Protein AF-A0A5B6VVC6-F1 (afdb_monomer)

Sequence (82 aa):
MQEGKVIAYDFRQLKSHEKKYPIHDLELAAIVFALKIRRHHLFSEKCHISTDHKSLKNLMSQKDLNLSQHRWLELLKDYDLA

Foldseek 3Di:
DPPPDDPDDDDDDDDPVSVPDDPVVVVLVVVLVVCVVCVVPFQPDEDEDDDPDPVVVCLVVDPDDDPVSVVSVVVVVSGNYD

Organism: NCBI:txid47621

Mean predicted aligned error: 6.04 Å

Nearest PDB structures (foldseek):
  8r0s-assembly1_A  TM=8.857E-01  e=2.203E-01  Cauliflower mosaic virus
  6yj4-assembly1_B  TM=2.191E-01  e=8.165E+00  Yarrowia lipolytica

Solvent-accessible surface area (backbone atoms only — not comparable to full-atom values): 5434 Å² total; per-residue (Å²): 105,64,96,87,36,82,84,80,86,86,86,78,85,79,50,85,73,56,72,75,50,56,70,74,56,49,53,50,51,50,52,56,47,52,49,64,74,39,37,91,74,44,67,88,42,80,41,72,82,87,73,94,53,72,68,66,78,43,54,92,74,54,86,87,66,55,76,69,52,50,59,49,48,58,59,51,67,73,39,58,71,99

Structure (mmCIF, N/CA/C/O backbone):
data_AF-A0A5B6VVC6-F1
#
_entry.id   AF-A0A5B6VVC6-F1
#
loop_
_atom_site.group_PDB
_atom_site.id
_atom_site.type_symbol
_atom_site.label_atom_id
_atom_site.label_alt_id
_atom_site.label_comp_id
_atom_site.label_asym_id
_atom_site.label_entity_id
_atom_site.label_seq_id
_atom_site.pdbx_PDB_ins_code
_atom_site.Cartn_x
_atom_site.Cartn_y
_atom_site.Cartn_z
_atom_site.occupancy
_atom_site.B_iso_or_equiv
_atom_site.auth_seq_id
_atom_site.auth_comp_id
_atom_site.auth_asym_id
_atom_site.auth_atom_id
_atom_site.pdbx_PDB_model_num
ATOM 1 N N . MET A 1 1 ? -9.725 -1.680 8.691 1.00 68.12 1 MET A N 1
ATOM 2 C CA . MET A 1 1 ? -10.632 -2.411 9.600 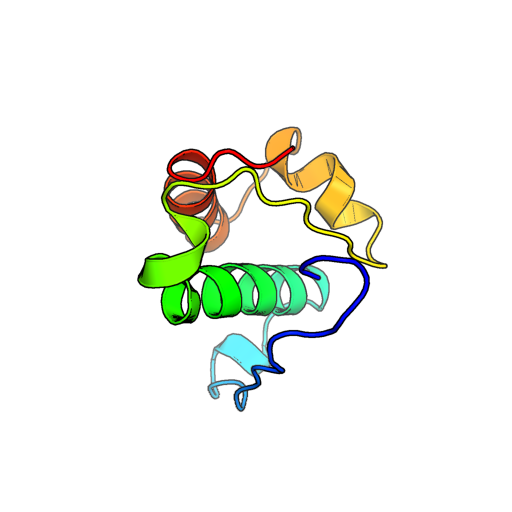1.00 68.12 1 MET A CA 1
ATOM 3 C C . MET A 1 1 ? -11.415 -1.368 10.358 1.00 68.12 1 MET A C 1
ATOM 5 O O . MET A 1 1 ? -10.786 -0.488 10.927 1.00 68.12 1 MET A O 1
ATOM 9 N N . GLN A 1 2 ? -12.738 -1.422 10.328 1.00 69.94 2 GLN A N 1
ATOM 10 C CA . GLN A 1 2 ? -13.573 -0.524 11.123 1.00 69.94 2 GLN A CA 1
ATOM 11 C C . GLN A 1 2 ? -14.041 -1.332 12.327 1.00 69.94 2 GLN A C 1
ATOM 13 O O . GLN A 1 2 ? -14.545 -2.440 12.154 1.00 69.94 2 GLN A O 1
ATOM 18 N N . GLU A 1 3 ? -13.749 -0.850 13.536 1.00 80.81 3 GLU A N 1
ATOM 19 C CA . GLU A 1 3 ? -14.102 -1.545 14.788 1.00 80.81 3 GLU A CA 1
ATOM 20 C C . GLU A 1 3 ? -13.559 -2.990 14.871 1.00 80.81 3 GLU A C 1
ATOM 22 O O . GLU A 1 3 ? -14.217 -3.907 15.357 1.00 80.81 3 GLU A O 1
ATOM 27 N N . GLY A 1 4 ? -12.353 -3.222 14.337 1.00 80.38 4 GLY A N 1
ATOM 28 C CA . GLY A 1 4 ? -11.718 -4.548 14.325 1.00 80.38 4 GLY A CA 1
ATOM 29 C C . GLY A 1 4 ? -12.293 -5.533 13.299 1.00 80.38 4 GLY A C 1
ATOM 30 O O . GLY A 1 4 ? -11.839 -6.674 13.235 1.00 80.38 4 GLY A O 1
ATOM 31 N N . LYS A 1 5 ? -13.248 -5.113 12.459 1.00 84.31 5 LYS A N 1
ATOM 32 C CA . LYS A 1 5 ? -13.830 -5.944 11.397 1.00 84.31 5 LYS A CA 1
ATOM 33 C C . LYS A 1 5 ? -13.272 -5.576 10.027 1.00 84.31 5 LYS A C 1
ATOM 35 O O . LYS A 1 5 ? -12.987 -4.410 9.723 1.00 84.31 5 LYS A O 1
ATOM 40 N N . VAL A 1 6 ? -13.099 -6.591 9.182 1.00 84.00 6 VAL A N 1
ATOM 41 C CA . VAL A 1 6 ? -12.741 -6.389 7.776 1.00 84.00 6 VAL A CA 1
ATOM 42 C C . VAL A 1 6 ? -13.966 -5.859 7.038 1.00 84.00 6 VAL A C 1
ATOM 44 O O . VAL A 1 6 ? -15.032 -6.461 7.098 1.00 84.00 6 VAL A O 1
ATOM 47 N N . ILE A 1 7 ? -13.806 -4.720 6.363 1.00 85.00 7 ILE A N 1
ATOM 48 C CA . ILE A 1 7 ? -14.887 -4.064 5.612 1.00 85.00 7 ILE A CA 1
ATOM 49 C C . ILE A 1 7 ? -15.028 -4.722 4.238 1.00 85.00 7 ILE A C 1
ATOM 51 O O . ILE A 1 7 ? -16.133 -4.996 3.785 1.00 85.00 7 ILE A O 1
ATOM 55 N N . ALA A 1 8 ? -13.897 -4.977 3.576 1.00 85.94 8 ALA A N 1
ATOM 56 C CA . ALA A 1 8 ? -13.858 -5.604 2.268 1.00 85.94 8 ALA A CA 1
ATOM 57 C C . ALA A 1 8 ? -12.457 -6.109 1.907 1.00 85.94 8 ALA A C 1
ATOM 59 O O . ALA A 1 8 ? -11.459 -5.692 2.499 1.00 85.94 8 ALA A O 1
ATOM 60 N N . TYR A 1 9 ? -12.419 -6.961 0.885 1.00 87.62 9 TYR A N 1
ATOM 61 C CA . TYR A 1 9 ? -11.211 -7.425 0.216 1.00 87.62 9 TYR A CA 1
ATOM 62 C C . TYR A 1 9 ? -11.252 -6.977 -1.243 1.00 87.62 9 TYR A C 1
ATOM 64 O O . TYR A 1 9 ? -12.264 -7.178 -1.912 1.00 87.62 9 TYR A O 1
ATOM 72 N N . ASP A 1 10 ? -10.148 -6.422 -1.737 1.00 86.88 10 ASP A N 1
ATOM 73 C CA . ASP A 1 10 ? -10.013 -5.999 -3.129 1.00 86.88 10 ASP A CA 1
ATOM 74 C C . ASP A 1 10 ? -8.797 -6.698 -3.755 1.00 86.88 10 ASP A C 1
ATOM 76 O O . ASP A 1 10 ? -7.731 -6.789 -3.146 1.00 86.88 10 ASP A O 1
ATOM 80 N N . PHE A 1 11 ? -8.946 -7.202 -4.981 1.00 87.31 11 PHE A N 1
ATOM 81 C CA . PHE A 1 11 ? -7.865 -7.850 -5.724 1.00 87.31 11 PHE A CA 1
ATOM 82 C C . PHE A 1 11 ? -7.989 -7.576 -7.224 1.00 87.31 11 PHE A C 1
ATOM 84 O O . PHE A 1 11 ? -9.069 -7.276 -7.734 1.00 87.31 11 PHE A O 1
ATOM 91 N N . ARG A 1 12 ? -6.876 -7.698 -7.956 1.00 89.69 12 ARG A N 1
ATOM 92 C CA . ARG A 1 12 ? -6.870 -7.653 -9.424 1.00 89.69 12 ARG A CA 1
ATOM 93 C C . ARG A 1 12 ? -5.801 -8.551 -10.020 1.00 89.69 12 ARG A C 1
ATOM 95 O O . ARG A 1 12 ? -4.776 -8.808 -9.397 1.00 89.69 12 ARG A O 1
ATOM 102 N N . GLN A 1 13 ? -6.010 -8.955 -11.269 1.00 90.25 13 GLN A N 1
ATOM 103 C CA . GLN A 1 13 ? -4.956 -9.583 -12.060 1.00 90.25 13 GLN A CA 1
ATOM 104 C C . GLN A 1 13 ? -3.911 -8.550 -12.504 1.00 90.25 13 GLN A C 1
ATOM 106 O O . GLN A 1 13 ? -4.239 -7.409 -12.849 1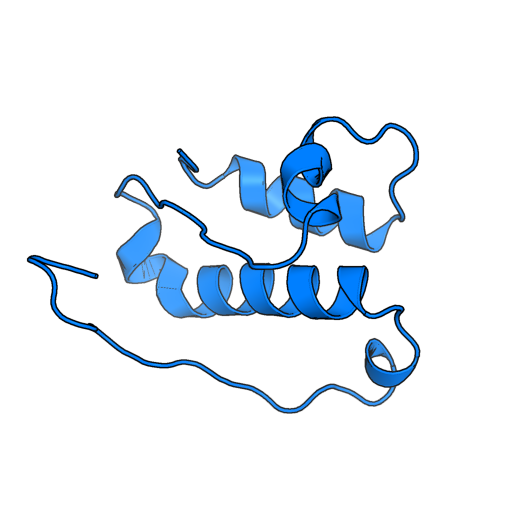.00 90.25 13 GLN A O 1
ATOM 111 N N . LEU A 1 14 ? -2.648 -8.978 -12.521 1.00 90.06 14 LEU A N 1
ATOM 112 C CA . LEU A 1 14 ? -1.533 -8.184 -13.031 1.00 90.06 14 LEU A CA 1
ATOM 113 C C . LEU A 1 14 ? -1.623 -8.046 -14.550 1.00 90.06 14 LEU A C 1
ATOM 115 O O . LEU A 1 14 ? -1.812 -9.032 -15.272 1.00 90.06 14 LEU A O 1
ATOM 119 N N . LYS A 1 15 ? -1.412 -6.829 -15.049 1.00 89.38 15 LYS A N 1
ATOM 120 C CA . LYS A 1 15 ? -1.302 -6.583 -16.489 1.00 89.38 15 LYS A CA 1
ATOM 121 C C . LYS A 1 15 ? 0.014 -7.147 -17.022 1.00 89.38 15 LYS A C 1
ATOM 123 O O . LYS A 1 15 ? 1.005 -7.244 -16.303 1.00 89.38 15 LYS A O 1
ATOM 128 N N . SER A 1 16 ? 0.064 -7.456 -18.317 1.00 90.62 16 SER A N 1
ATOM 129 C CA . SER A 1 16 ? 1.244 -8.066 -18.953 1.00 90.62 16 SER A CA 1
ATOM 130 C C . SER A 1 16 ? 2.543 -7.265 -18.779 1.00 90.62 16 SER A C 1
ATOM 132 O O . SER A 1 16 ? 3.613 -7.862 -18.731 1.00 90.62 16 SER A O 1
ATOM 134 N N . HIS A 1 17 ? 2.466 -5.934 -18.664 1.00 86.31 17 HIS A N 1
ATOM 135 C CA . HIS A 1 17 ? 3.636 -5.088 -18.396 1.00 86.31 17 HIS A CA 1
ATOM 136 C C . HIS A 1 17 ? 4.033 -5.067 -16.914 1.00 86.31 17 HIS A C 1
ATOM 138 O O . HIS A 1 17 ? 5.220 -5.011 -16.617 1.00 86.31 17 HIS A O 1
ATOM 144 N N . GLU A 1 18 ? 3.064 -5.164 -15.998 1.00 85.62 18 GLU A N 1
ATOM 145 C CA . GLU A 1 18 ? 3.314 -5.195 -14.551 1.00 85.62 18 GLU A CA 1
ATOM 146 C C . GLU A 1 18 ? 4.017 -6.491 -14.148 1.00 85.62 18 GLU A C 1
ATOM 148 O O . GLU A 1 18 ? 4.852 -6.477 -13.260 1.00 85.62 18 GLU A O 1
ATOM 153 N N . LYS A 1 19 ? 3.782 -7.599 -14.865 1.00 88.19 19 LYS A N 1
ATOM 154 C CA . LYS A 1 19 ? 4.471 -8.884 -14.630 1.00 88.19 19 LYS A CA 1
ATOM 155 C C . LYS A 1 19 ? 6.002 -8.811 -14.710 1.00 88.19 19 LYS A C 1
ATOM 157 O O . LYS A 1 19 ? 6.665 -9.726 -14.239 1.00 88.19 19 LYS A O 1
ATOM 162 N N . LYS A 1 20 ? 6.561 -7.773 -15.341 1.00 89.06 20 LYS A N 1
ATOM 163 C CA . LYS A 1 20 ? 8.013 -7.559 -15.443 1.00 89.06 20 LYS A CA 1
ATOM 164 C C . LYS A 1 20 ? 8.578 -6.743 -14.280 1.00 89.06 20 LYS A C 1
ATOM 166 O O . LYS A 1 20 ? 9.791 -6.572 -14.206 1.00 89.06 20 LYS A O 1
ATOM 171 N N . TYR A 1 21 ? 7.720 -6.189 -13.429 1.00 85.81 21 TYR A N 1
ATOM 172 C CA . TYR A 1 21 ? 8.150 -5.370 -12.310 1.00 85.81 21 TYR A CA 1
ATOM 173 C C . TYR A 1 21 ? 8.750 -6.226 -11.195 1.00 85.81 21 TYR A C 1
ATOM 175 O O . TYR A 1 21 ? 8.335 -7.371 -10.998 1.00 85.81 21 TYR A O 1
ATOM 183 N N . PRO A 1 22 ? 9.728 -5.680 -10.458 1.00 86.31 22 PRO A N 1
ATOM 184 C CA . PRO A 1 22 ? 10.209 -6.320 -9.249 1.00 86.31 22 PRO A CA 1
ATOM 185 C C . PRO A 1 22 ? 9.095 -6.379 -8.190 1.00 86.31 22 PRO A C 1
ATOM 187 O O . PRO A 1 22 ? 8.134 -5.612 -8.223 1.00 86.31 22 PRO A O 1
ATOM 190 N N . ILE A 1 23 ? 9.234 -7.288 -7.224 1.00 85.19 23 ILE A N 1
ATOM 191 C CA . ILE A 1 23 ? 8.191 -7.584 -6.224 1.00 85.19 23 ILE A CA 1
ATOM 192 C C . ILE A 1 23 ? 7.763 -6.327 -5.445 1.00 85.19 23 ILE A C 1
ATOM 194 O O . ILE A 1 23 ? 6.571 -6.075 -5.307 1.00 85.19 23 ILE A O 1
ATOM 198 N N . HIS A 1 24 ? 8.712 -5.475 -5.048 1.00 81.44 24 HIS A N 1
ATOM 199 C CA . HIS A 1 24 ? 8.417 -4.227 -4.333 1.00 81.44 24 HIS A CA 1
ATOM 200 C C . HIS A 1 24 ? 7.552 -3.242 -5.144 1.00 81.44 24 HIS A C 1
ATOM 202 O O . HIS A 1 24 ? 6.719 -2.534 -4.581 1.00 81.44 24 HIS A O 1
ATOM 208 N N . ASP A 1 25 ? 7.711 -3.208 -6.471 1.00 84.12 25 ASP A N 1
ATOM 209 C CA . ASP A 1 25 ? 6.885 -2.381 -7.358 1.00 84.12 25 ASP A CA 1
ATOM 210 C C . ASP A 1 25 ? 5.481 -2.962 -7.527 1.00 84.12 25 ASP A C 1
ATOM 212 O O . ASP A 1 25 ? 4.510 -2.213 -7.653 1.00 84.12 25 ASP A O 1
ATOM 216 N N . LEU A 1 26 ? 5.359 -4.292 -7.517 1.00 86.81 26 LEU A N 1
ATOM 217 C CA . LEU A 1 26 ? 4.068 -4.977 -7.565 1.00 86.81 26 LEU A CA 1
ATOM 218 C C . LEU A 1 26 ? 3.251 -4.728 -6.297 1.00 86.81 26 LEU A C 1
ATOM 220 O O . LEU A 1 26 ? 2.054 -4.453 -6.384 1.00 86.81 26 LEU A O 1
ATOM 224 N N . GLU A 1 27 ? 3.890 -4.777 -5.132 1.00 86.56 27 GLU A N 1
ATOM 225 C CA . GLU A 1 27 ? 3.243 -4.468 -3.856 1.00 86.56 27 GLU A CA 1
ATOM 226 C C . GLU A 1 27 ? 2.806 -3.003 -3.789 1.00 86.56 27 GLU A C 1
ATOM 228 O O . GLU A 1 27 ? 1.667 -2.709 -3.418 1.00 86.56 27 GLU A O 1
ATOM 233 N N . LEU A 1 28 ? 3.658 -2.073 -4.236 1.00 85.75 28 LEU A N 1
ATOM 234 C CA . LEU A 1 28 ? 3.279 -0.667 -4.329 1.00 85.75 28 LEU A CA 1
ATOM 235 C C . LEU A 1 28 ? 2.095 -0.463 -5.283 1.00 85.75 28 LEU A C 1
ATOM 237 O O . LEU A 1 28 ? 1.144 0.254 -4.965 1.00 85.75 28 LEU A O 1
ATOM 241 N N . ALA A 1 29 ? 2.107 -1.133 -6.436 1.00 88.12 29 ALA A N 1
ATOM 242 C CA . ALA A 1 29 ? 1.002 -1.094 -7.385 1.00 88.12 29 ALA A CA 1
ATOM 243 C C . ALA A 1 29 ? -0.301 -1.657 -6.790 1.00 88.12 29 ALA A C 1
ATOM 245 O O . ALA A 1 29 ? -1.386 -1.202 -7.168 1.00 88.12 29 ALA A O 1
ATOM 246 N N . ALA A 1 30 ? -0.214 -2.631 -5.879 1.00 88.62 30 ALA A N 1
ATOM 247 C CA . ALA A 1 30 ? -1.359 -3.172 -5.155 1.00 88.62 30 ALA A CA 1
ATOM 248 C C . ALA A 1 30 ? -1.933 -2.147 -4.161 1.00 88.62 30 ALA A C 1
ATOM 250 O O . ALA A 1 30 ? -3.144 -1.925 -4.157 1.00 88.62 30 ALA A O 1
ATOM 251 N N . ILE A 1 31 ? -1.078 -1.450 -3.404 1.00 86.69 31 ILE A N 1
ATOM 252 C CA . ILE A 1 31 ? -1.488 -0.377 -2.480 1.00 86.69 31 ILE A CA 1
ATOM 253 C C . ILE A 1 31 ? -2.178 0.759 -3.242 1.00 86.69 31 ILE A C 1
ATOM 255 O O . ILE A 1 31 ? -3.300 1.145 -2.919 1.00 86.69 31 ILE A O 1
ATOM 259 N N . VAL A 1 32 ? -1.544 1.260 -4.306 1.00 88.81 32 VAL A N 1
ATOM 260 C CA . VAL A 1 32 ? -2.102 2.334 -5.146 1.00 88.81 32 VAL A CA 1
ATOM 261 C C . VAL A 1 32 ? -3.442 1.917 -5.748 1.00 88.81 32 VAL A C 1
ATOM 263 O O . VAL A 1 32 ? -4.359 2.729 -5.865 1.00 88.81 32 VAL A O 1
ATOM 266 N N . PHE A 1 33 ? -3.574 0.651 -6.145 1.00 89.62 33 PHE A N 1
ATOM 267 C CA . PHE A 1 33 ? -4.825 0.117 -6.666 1.00 89.62 33 PHE A CA 1
ATOM 268 C C . PHE A 1 33 ? -5.934 0.096 -5.607 1.00 89.62 33 PHE A C 1
ATOM 270 O O . PHE A 1 33 ? -7.033 0.579 -5.887 1.00 89.62 33 PHE A O 1
ATOM 277 N N . ALA A 1 34 ? -5.641 -0.393 -4.400 1.00 87.94 34 ALA A N 1
ATOM 278 C CA . ALA A 1 34 ? -6.594 -0.408 -3.294 1.00 87.94 34 ALA A CA 1
ATOM 279 C C . ALA A 1 34 ? -7.070 1.013 -2.946 1.00 87.94 34 ALA A C 1
ATOM 281 O O . ALA A 1 34 ? -8.274 1.256 -2.853 1.00 87.94 34 ALA A O 1
ATOM 282 N N . LEU A 1 35 ? -6.146 1.977 -2.869 1.00 85.81 35 LEU A N 1
ATOM 283 C CA . LEU A 1 35 ? -6.471 3.385 -2.619 1.00 85.81 35 LEU A CA 1
ATOM 284 C C . LEU A 1 35 ? -7.353 3.986 -3.717 1.00 85.81 35 LEU A C 1
ATOM 286 O O . LEU A 1 35 ? -8.307 4.700 -3.423 1.00 85.81 35 LEU A O 1
ATOM 290 N N . LYS A 1 36 ? -7.094 3.663 -4.990 1.00 88.12 36 LYS A N 1
ATOM 291 C CA . LYS A 1 36 ? -7.925 4.138 -6.107 1.00 88.12 36 LYS A CA 1
ATOM 292 C C . LYS A 1 36 ? -9.352 3.604 -6.054 1.00 88.12 36 LYS A C 1
ATOM 294 O O . LYS A 1 36 ? -10.280 4.375 -6.284 1.00 88.12 36 LYS A O 1
ATOM 299 N N . ILE A 1 37 ? -9.537 2.316 -5.758 1.00 87.50 37 ILE A N 1
ATOM 300 C CA . ILE A 1 37 ? -10.877 1.718 -5.630 1.00 87.50 37 ILE A CA 1
ATOM 301 C C . ILE A 1 37 ? -11.618 2.326 -4.445 1.00 87.50 37 ILE A C 1
ATOM 303 O O . ILE A 1 37 ? -12.782 2.716 -4.552 1.00 87.50 37 ILE A O 1
ATOM 307 N N . ARG A 1 38 ? -10.927 2.438 -3.312 1.00 82.94 38 ARG A N 1
ATOM 308 C CA . ARG A 1 38 ? -11.512 2.862 -2.042 1.00 82.94 38 ARG A CA 1
ATOM 309 C C . ARG A 1 38 ? -11.427 4.359 -1.804 1.00 82.94 38 ARG A C 1
ATOM 311 O O . ARG A 1 38 ? -11.726 4.795 -0.700 1.00 82.94 38 ARG A O 1
ATOM 318 N N . ARG A 1 39 ? -11.121 5.162 -2.827 1.00 82.44 39 ARG A N 1
ATOM 319 C CA . ARG A 1 39 ? -11.027 6.625 -2.709 1.00 82.44 39 ARG A CA 1
ATOM 320 C C . ARG A 1 39 ? -12.254 7.224 -2.022 1.00 82.44 39 ARG A C 1
ATOM 322 O O . ARG A 1 39 ? -12.113 8.050 -1.138 1.00 82.44 39 ARG A O 1
ATOM 329 N N . HIS A 1 40 ? -13.448 6.756 -2.370 1.00 81.19 40 HIS A N 1
ATOM 330 C CA . HIS A 1 40 ? -14.700 7.228 -1.775 1.00 81.19 40 HIS A CA 1
ATOM 331 C C . HIS A 1 40 ? -14.828 6.960 -0.263 1.00 81.19 40 HIS A C 1
ATOM 333 O O . HIS A 1 40 ? -15.503 7.722 0.416 1.00 81.19 40 HIS A O 1
ATOM 339 N N . HIS A 1 41 ? -14.183 5.915 0.264 1.00 76.50 41 HIS A N 1
ATOM 340 C CA . HIS A 1 41 ? -14.164 5.613 1.698 1.00 76.50 41 HIS A CA 1
ATOM 341 C C . HIS A 1 41 ? -12.943 6.203 2.418 1.00 76.50 41 HIS A C 1
ATOM 343 O O . HIS A 1 41 ? -13.039 6.541 3.587 1.00 76.50 41 HIS A O 1
ATOM 349 N N . LEU A 1 42 ? -11.801 6.317 1.734 1.00 76.56 42 LEU A N 1
ATOM 350 C CA . LEU A 1 42 ? -10.506 6.633 2.352 1.00 76.56 42 LEU A CA 1
ATOM 351 C C . LEU A 1 42 ? -10.094 8.106 2.227 1.00 76.56 42 LEU A C 1
ATOM 353 O O . LEU A 1 42 ? -9.179 8.536 2.915 1.00 76.56 42 LEU A O 1
ATOM 357 N N . PHE A 1 43 ? -10.729 8.899 1.358 1.00 72.75 43 PHE A N 1
ATOM 358 C CA . PHE A 1 43 ? -10.289 10.277 1.087 1.00 72.75 43 PHE A CA 1
ATOM 359 C C . PHE A 1 43 ? -10.485 11.251 2.263 1.00 72.75 43 PHE A C 1
ATOM 361 O O . PHE A 1 43 ? -9.853 12.299 2.288 1.00 72.75 43 PHE A O 1
ATOM 368 N N . SER A 1 44 ? -11.344 10.926 3.234 1.00 69.25 44 SER A N 1
ATOM 369 C CA . SER A 1 44 ? -11.626 11.792 4.391 1.00 69.25 44 SER A CA 1
ATOM 370 C C . SER A 1 44 ? -11.203 11.188 5.734 1.00 69.25 44 SER A C 1
ATOM 372 O O . SER A 1 44 ? -11.458 11.797 6.774 1.00 69.25 44 SER A O 1
ATOM 374 N N . GLU A 1 45 ? -10.581 10.007 5.733 1.00 75.94 45 GLU A N 1
ATOM 375 C CA . GLU A 1 45 ? -10.190 9.287 6.947 1.00 75.94 45 GLU A CA 1
ATOM 376 C C . GLU A 1 45 ? -8.692 8.971 6.952 1.00 75.94 45 GLU A C 1
ATOM 378 O O . GLU A 1 45 ? -8.082 8.720 5.911 1.00 75.94 45 GLU A O 1
ATOM 383 N N . LYS A 1 46 ? -8.100 8.940 8.151 1.00 78.06 46 LYS A N 1
ATOM 384 C CA . LYS A 1 46 ? -6.709 8.520 8.334 1.00 78.06 46 LYS A CA 1
ATOM 385 C C . LYS A 1 46 ? -6.566 7.047 8.003 1.00 78.06 46 LYS A C 1
ATOM 387 O O . LYS A 1 46 ? -7.235 6.198 8.593 1.00 78.06 46 LYS A O 1
ATOM 392 N N . CYS A 1 47 ? -5.658 6.744 7.089 1.00 77.94 47 CYS A N 1
ATOM 393 C CA . CYS A 1 47 ? -5.455 5.391 6.604 1.00 77.94 47 CYS A 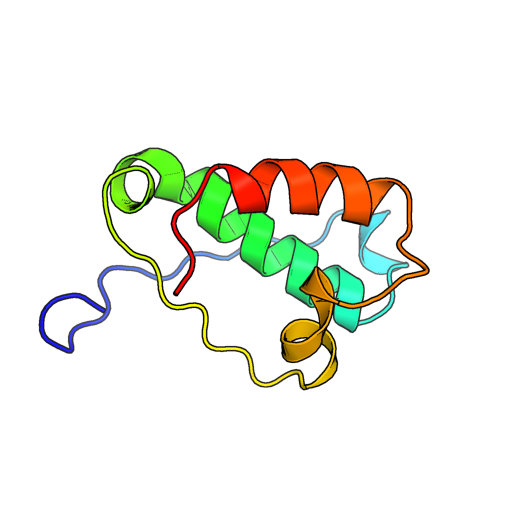CA 1
ATOM 394 C C . CYS A 1 47 ? -4.119 4.856 7.106 1.00 77.94 47 CYS 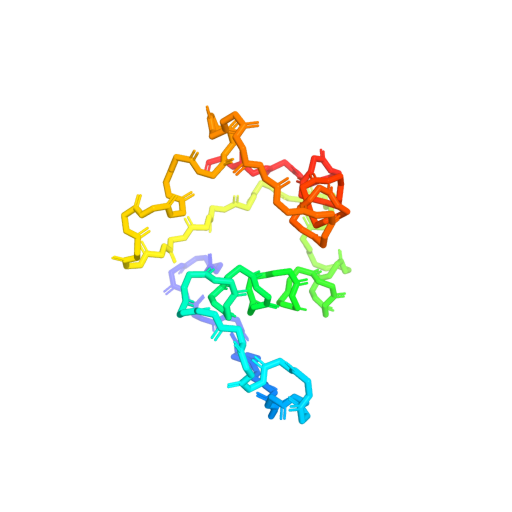A C 1
ATOM 396 O O . CYS A 1 47 ? -3.073 5.437 6.834 1.00 77.94 47 CYS A O 1
ATOM 398 N N . HIS A 1 48 ? -4.148 3.718 7.799 1.00 81.00 48 HIS A N 1
ATOM 399 C CA . HIS A 1 48 ? -2.934 2.995 8.159 1.00 81.00 48 HIS A CA 1
ATOM 400 C C . HIS A 1 48 ? -2.675 1.884 7.142 1.00 81.00 48 HIS A C 1
ATOM 402 O O . HIS A 1 48 ? -3.524 1.013 6.930 1.00 81.00 48 HIS A O 1
ATOM 408 N N . ILE A 1 49 ? -1.501 1.913 6.514 1.00 81.94 49 ILE A N 1
ATOM 409 C CA . ILE A 1 49 ? -1.074 0.887 5.562 1.00 81.94 49 ILE A CA 1
ATOM 410 C C . ILE A 1 49 ? -0.109 -0.052 6.279 1.00 81.94 49 ILE A C 1
ATOM 412 O O . ILE A 1 49 ? 1.017 0.317 6.602 1.00 81.94 49 ILE A O 1
ATOM 416 N N . SER A 1 50 ? -0.540 -1.292 6.488 1.00 81.81 50 SER A N 1
ATOM 417 C CA . SER A 1 50 ? 0.324 -2.362 6.980 1.00 81.81 50 SER A CA 1
ATOM 418 C C . SER A 1 50 ? 0.769 -3.231 5.808 1.00 81.81 50 SER A C 1
ATOM 420 O O . SER A 1 50 ? -0.056 -3.799 5.097 1.00 81.81 50 SER A O 1
ATOM 422 N N . THR A 1 51 ? 2.079 -3.329 5.611 1.00 82.62 51 THR A N 1
ATOM 423 C CA . THR A 1 51 ? 2.714 -4.185 4.605 1.00 82.62 51 THR A CA 1
ATOM 424 C C . THR A 1 51 ? 3.798 -5.017 5.276 1.00 82.62 51 THR A C 1
ATOM 426 O O . THR A 1 51 ? 4.475 -4.557 6.197 1.00 82.62 51 THR A O 1
ATOM 429 N N . ASP A 1 52 ? 3.938 -6.255 4.827 1.00 80.19 52 ASP A N 1
ATOM 430 C CA . ASP A 1 52 ? 4.991 -7.187 5.218 1.00 80.19 52 ASP A CA 1
ATOM 431 C C . ASP A 1 52 ? 6.356 -6.839 4.601 1.00 80.19 52 ASP A C 1
ATOM 433 O O . ASP A 1 52 ? 7.392 -7.328 5.060 1.00 80.19 52 ASP A O 1
ATOM 437 N N . HIS A 1 53 ? 6.392 -5.937 3.617 1.00 76.31 53 HIS A N 1
ATOM 438 C CA . HIS A 1 53 ? 7.612 -5.615 2.900 1.00 76.31 53 HIS A CA 1
ATOM 439 C C . HIS A 1 53 ? 8.348 -4.402 3.474 1.00 76.31 53 HIS A C 1
ATOM 441 O O . HIS A 1 53 ? 7.919 -3.246 3.412 1.00 76.31 53 HIS A O 1
ATOM 447 N N . LYS A 1 54 ? 9.554 -4.659 3.988 1.00 75.19 54 LYS A N 1
ATOM 448 C CA . LYS A 1 54 ? 10.378 -3.658 4.681 1.00 75.19 54 LYS A CA 1
ATOM 449 C C . LYS A 1 54 ? 10.780 -2.472 3.796 1.00 75.19 54 LYS A C 1
ATOM 451 O O . LYS A 1 54 ? 10.918 -1.369 4.317 1.00 75.19 54 LYS A O 1
ATOM 456 N N . SER A 1 55 ? 10.939 -2.660 2.483 1.00 68.88 55 SER A N 1
ATOM 457 C CA . SER A 1 55 ? 11.300 -1.557 1.575 1.00 68.88 55 SER A CA 1
ATOM 458 C C . SER A 1 55 ? 10.180 -0.531 1.421 1.00 68.88 55 SER A C 1
ATOM 460 O O . SER A 1 55 ? 10.466 0.647 1.234 1.00 68.88 55 SER A O 1
ATOM 462 N N . LEU A 1 56 ? 8.915 -0.940 1.575 1.00 73.25 56 LEU A N 1
ATOM 463 C CA . LEU A 1 56 ? 7.782 -0.016 1.504 1.00 73.25 56 LEU A CA 1
ATOM 464 C C . LEU A 1 56 ? 7.709 0.909 2.722 1.00 73.25 56 LEU A C 1
ATOM 466 O O . LEU A 1 56 ? 7.250 2.042 2.604 1.00 73.25 56 LEU A O 1
ATOM 470 N N . LYS A 1 57 ? 8.260 0.484 3.866 1.00 74.69 57 LYS A N 1
ATOM 471 C CA . LYS A 1 57 ? 8.387 1.327 5.064 1.00 74.69 57 LYS A CA 1
ATOM 472 C C . LYS A 1 57 ? 9.238 2.578 4.813 1.00 74.69 57 LYS A C 1
ATOM 474 O O . LYS A 1 57 ? 8.988 3.620 5.407 1.00 74.69 57 LYS A O 1
ATOM 479 N N . ASN A 1 58 ? 10.220 2.471 3.918 1.00 69.50 58 ASN A N 1
ATOM 480 C CA . ASN A 1 58 ? 11.131 3.557 3.558 1.00 69.50 58 ASN A CA 1
ATOM 481 C C . ASN A 1 58 ? 10.814 4.159 2.180 1.00 69.50 58 ASN A C 1
ATOM 483 O O . ASN A 1 58 ? 11.610 4.934 1.657 1.00 69.50 58 ASN A O 1
ATOM 487 N N . LEU A 1 59 ? 9.662 3.835 1.582 1.00 69.69 59 LEU A N 1
ATOM 488 C CA . LEU A 1 59 ? 9.313 4.306 0.240 1.00 69.69 59 LEU A CA 1
ATOM 489 C C . LEU A 1 59 ? 9.315 5.841 0.150 1.00 69.69 59 LEU A C 1
ATOM 491 O O . LEU A 1 59 ? 9.792 6.403 -0.830 1.00 69.69 59 LEU A O 1
ATOM 495 N N . MET A 1 60 ? 8.834 6.516 1.199 1.00 64.94 60 MET A N 1
ATOM 496 C CA . MET A 1 60 ? 8.791 7.982 1.280 1.00 64.94 60 MET A CA 1
ATOM 497 C C . MET A 1 60 ? 10.175 8.625 1.480 1.00 64.94 60 MET A C 1
ATOM 499 O O . MET A 1 60 ? 10.325 9.820 1.241 1.00 64.94 60 MET A O 1
ATOM 503 N N . SER A 1 61 ? 11.181 7.866 1.929 1.00 67.94 61 SER A N 1
ATOM 504 C CA . SER A 1 61 ? 12.541 8.362 2.194 1.00 67.94 61 SER A CA 1
ATOM 505 C C . SER A 1 61 ? 13.570 7.941 1.140 1.00 67.94 61 SER A C 1
ATOM 507 O O . SER A 1 61 ? 14.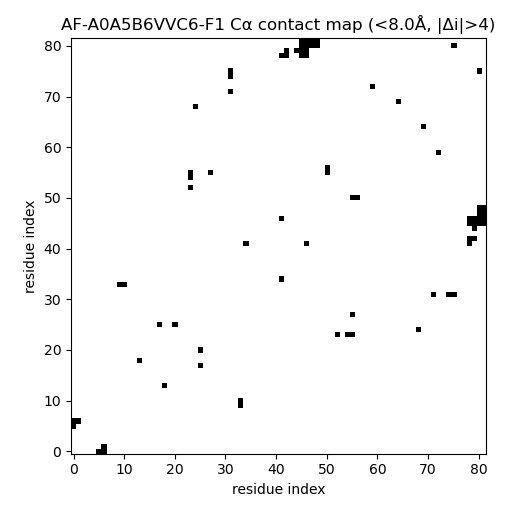714 8.401 1.182 1.00 67.94 61 SER A O 1
ATOM 509 N N . GLN A 1 62 ? 13.189 7.093 0.181 1.00 69.81 62 GLN A N 1
ATOM 510 C CA . GLN A 1 62 ? 14.073 6.616 -0.877 1.00 69.81 62 GLN A CA 1
ATOM 511 C C . GLN A 1 62 ? 14.348 7.723 -1.913 1.00 69.81 62 GLN A C 1
ATOM 513 O O . GLN A 1 62 ? 13.424 8.327 -2.449 1.00 69.81 62 GLN A O 1
ATOM 518 N N . LYS A 1 63 ? 15.632 7.992 -2.203 1.00 61.62 63 LYS A N 1
ATOM 519 C CA . LYS A 1 63 ? 16.062 9.045 -3.148 1.00 61.62 63 LYS A CA 1
ATOM 520 C C . LYS A 1 63 ? 15.913 8.656 -4.621 1.00 61.62 63 LYS A C 1
ATOM 522 O O . LYS A 1 63 ? 15.566 9.509 -5.430 1.00 61.62 63 LYS A O 1
ATOM 527 N N . ASP A 1 64 ? 16.150 7.389 -4.953 1.00 66.56 64 ASP A N 1
ATOM 528 C CA . ASP A 1 64 ? 16.107 6.900 -6.333 1.00 66.56 64 ASP A CA 1
ATOM 529 C C . ASP A 1 64 ? 14.802 6.148 -6.574 1.00 66.56 64 ASP A C 1
ATOM 531 O O . ASP A 1 64 ? 14.665 4.966 -6.243 1.00 66.56 64 ASP A O 1
ATOM 535 N N . LEU A 1 65 ? 13.824 6.873 -7.116 1.00 74.00 65 LEU A N 1
ATOM 536 C CA . LEU A 1 65 ? 12.500 6.355 -7.437 1.00 74.00 65 LEU A CA 1
ATOM 537 C C . LEU A 1 65 ? 12.282 6.373 -8.951 1.00 74.00 65 LEU A C 1
ATOM 539 O O . LEU A 1 65 ? 12.571 7.356 -9.636 1.00 74.00 65 LEU A O 1
ATOM 543 N N . ASN A 1 66 ? 11.711 5.296 -9.475 1.00 79.94 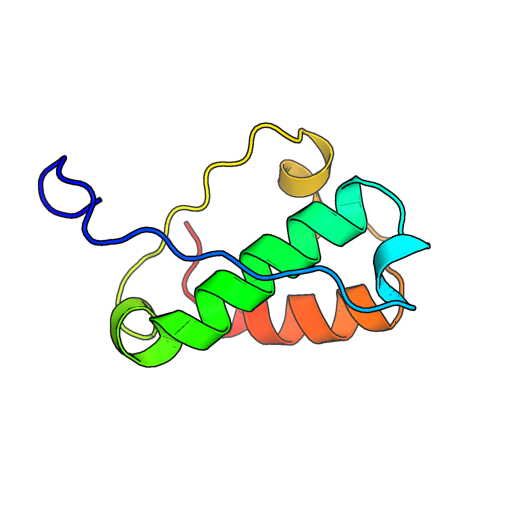66 ASN A N 1
ATOM 544 C CA . ASN A 1 66 ? 11.332 5.190 -10.878 1.00 79.94 66 ASN A CA 1
ATOM 545 C C . ASN A 1 66 ? 10.213 6.201 -11.222 1.00 79.94 66 ASN A C 1
ATOM 547 O O . ASN A 1 66 ? 9.471 6.656 -10.347 1.00 79.94 66 ASN A O 1
ATOM 551 N N . LEU A 1 67 ? 10.039 6.546 -12.500 1.00 81.81 67 LEU A N 1
ATOM 552 C CA . LEU A 1 67 ? 9.041 7.534 -12.944 1.00 81.81 67 LEU A CA 1
ATOM 553 C C . LEU A 1 67 ? 7.606 7.127 -12.548 1.00 81.81 67 LEU A C 1
ATOM 555 O O . LEU A 1 67 ? 6.789 7.963 -12.160 1.00 81.81 67 LEU A O 1
ATOM 559 N N . SER A 1 68 ? 7.303 5.825 -12.608 1.00 80.06 68 SER A N 1
ATOM 560 C CA . SER A 1 68 ? 6.020 5.270 -12.154 1.00 80.06 68 SER A CA 1
ATOM 561 C C . SER A 1 68 ? 5.824 5.433 -10.648 1.00 80.06 68 SER A C 1
ATOM 563 O O . SER A 1 68 ? 4.739 5.814 -10.215 1.00 80.06 68 SER A O 1
ATOM 565 N N . GLN A 1 69 ? 6.879 5.203 -9.860 1.00 79.38 69 GLN A N 1
ATOM 566 C CA . GLN A 1 69 ? 6.841 5.353 -8.405 1.00 79.38 69 GLN A CA 1
ATOM 567 C C . GLN A 1 69 ? 6.625 6.820 -8.011 1.00 79.38 69 GLN A C 1
ATOM 569 O O . GLN A 1 69 ? 5.828 7.087 -7.120 1.00 79.38 69 GLN A O 1
ATOM 574 N N . HIS A 1 70 ? 7.234 7.775 -8.724 1.00 84.44 70 HIS A N 1
ATOM 575 C CA . HIS A 1 70 ? 6.992 9.208 -8.513 1.00 84.44 70 HIS A CA 1
ATOM 576 C C . HIS A 1 70 ? 5.514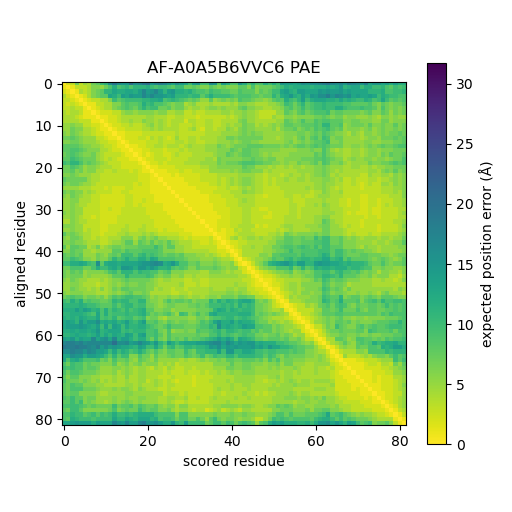 9.585 -8.686 1.00 84.44 70 HIS A C 1
ATOM 578 O O . HIS A 1 70 ? 4.936 10.227 -7.811 1.00 84.44 70 HIS A O 1
ATOM 584 N N . ARG A 1 71 ? 4.871 9.136 -9.774 1.00 85.06 71 ARG A N 1
ATOM 585 C CA . ARG A 1 71 ? 3.431 9.374 -10.005 1.00 85.06 71 ARG A CA 1
ATOM 586 C C . ARG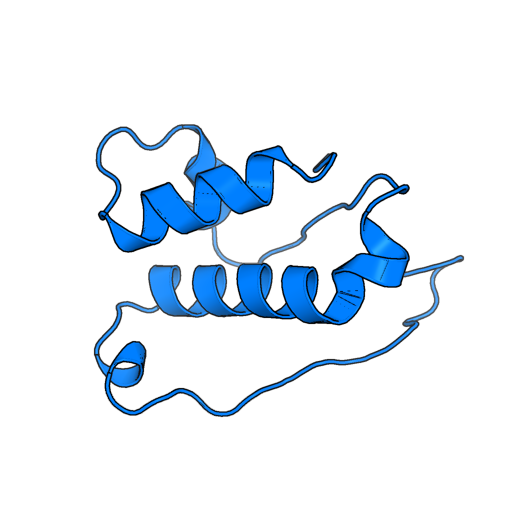 A 1 71 ? 2.549 8.736 -8.934 1.00 85.06 71 ARG A C 1
ATOM 588 O O . ARG A 1 71 ? 1.488 9.252 -8.601 1.00 85.06 71 ARG A O 1
ATOM 595 N N . TRP A 1 72 ? 2.9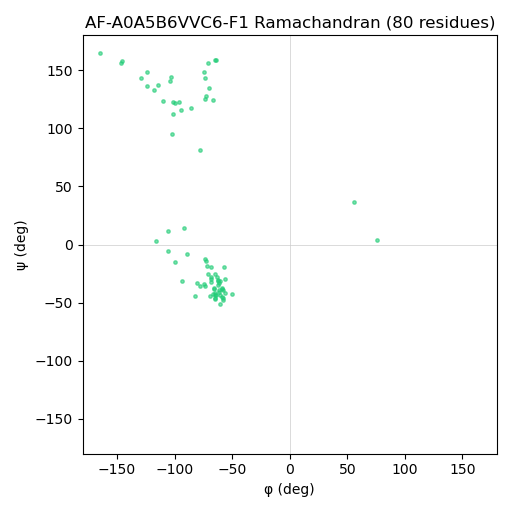48 7.575 -8.430 1.00 86.88 72 TRP A N 1
ATOM 596 C CA . TRP A 1 72 ? 2.219 6.892 -7.366 1.00 86.88 72 TRP A CA 1
ATOM 597 C C . TRP A 1 72 ? 2.399 7.575 -6.013 1.00 86.88 72 TRP A C 1
ATOM 599 O O . TRP A 1 72 ? 1.438 7.661 -5.260 1.00 86.88 72 TRP A O 1
ATOM 609 N N . LEU A 1 73 ? 3.582 8.116 -5.733 1.00 82.62 73 LEU A N 1
ATOM 610 C CA . LEU A 1 73 ? 3.843 8.908 -4.534 1.00 82.62 73 LEU A CA 1
ATOM 611 C C . LEU A 1 73 ? 3.067 10.218 -4.516 1.00 82.62 73 LEU A C 1
ATOM 613 O O . LEU A 1 73 ? 2.589 10.613 -3.462 1.00 82.62 73 LEU A O 1
ATOM 617 N N . GLU A 1 74 ? 2.912 10.874 -5.664 1.00 84.44 74 GLU A N 1
ATOM 618 C CA . GLU A 1 74 ? 2.046 12.048 -5.784 1.00 84.44 74 GLU A CA 1
ATOM 619 C C . GLU A 1 74 ? 0.607 11.714 -5.373 1.00 84.44 74 GLU A C 1
ATOM 621 O O . GLU A 1 74 ? 0.043 12.388 -4.521 1.00 84.44 74 GLU A O 1
ATOM 626 N N . LEU A 1 75 ? 0.075 10.587 -5.857 1.00 83.75 75 LEU A N 1
ATOM 627 C CA . LEU A 1 75 ? -1.226 10.078 -5.418 1.00 83.75 75 LEU A CA 1
ATOM 628 C C . LEU A 1 75 ? -1.270 9.742 -3.927 1.00 83.75 75 LEU A C 1
ATOM 630 O O . LEU A 1 75 ? -2.297 9.957 -3.303 1.00 83.75 75 LEU A O 1
ATOM 634 N N . LEU A 1 76 ? -0.200 9.176 -3.363 1.00 81.81 76 LEU A N 1
ATOM 635 C CA . LEU A 1 76 ? -0.144 8.817 -1.943 1.00 81.81 76 LEU A CA 1
ATOM 636 C C . LEU A 1 76 ? -0.119 10.051 -1.036 1.00 81.81 76 LEU A C 1
ATOM 638 O O . LEU A 1 76 ? -0.675 9.990 0.053 1.00 81.81 76 LEU A O 1
ATOM 642 N N . LYS A 1 77 ? 0.478 11.163 -1.487 1.00 81.38 77 LYS A N 1
ATOM 643 C CA . LYS A 1 77 ? 0.485 12.442 -0.757 1.00 81.38 77 LYS A CA 1
ATOM 644 C C . LYS A 1 77 ? -0.906 13.060 -0.612 1.00 81.38 77 LYS A C 1
ATOM 646 O O . LYS A 1 77 ? -1.114 13.817 0.329 1.00 81.38 77 LYS A O 1
ATOM 651 N N . ASP A 1 78 ? -1.834 12.737 -1.512 1.00 81.56 78 ASP A N 1
ATOM 652 C CA . ASP A 1 78 ? -3.225 13.196 -1.422 1.00 81.56 78 ASP A CA 1
ATOM 653 C C . ASP A 1 78 ? -4.013 12.488 -0.303 1.00 81.56 78 ASP A C 1
ATOM 655 O O . ASP A 1 78 ? -5.104 12.935 0.047 1.00 81.56 78 ASP A O 1
ATOM 659 N N . TYR A 1 79 ? -3.496 11.383 0.248 1.00 78.25 79 TYR A N 1
ATOM 660 C CA . TYR A 1 79 ? -4.116 10.654 1.356 1.00 78.25 79 TYR A CA 1
ATOM 661 C C . TYR A 1 79 ? -3.380 10.944 2.669 1.00 78.25 79 TYR A C 1
ATOM 663 O O . TYR A 1 79 ? -2.150 10.985 2.710 1.00 78.25 79 TYR A O 1
ATOM 671 N N . ASP A 1 80 ? -4.131 11.084 3.765 1.00 71.12 80 ASP A N 1
ATOM 672 C CA . ASP A 1 80 ? -3.571 11.201 5.118 1.00 71.12 80 ASP A CA 1
ATOM 673 C C . ASP A 1 80 ? -3.157 9.806 5.624 1.00 71.12 80 ASP A C 1
ATOM 675 O O . ASP A 1 80 ? -3.920 9.087 6.282 1.00 71.12 80 ASP A O 1
ATOM 679 N N . LEU A 1 81 ? -1.965 9.377 5.194 1.00 73.94 81 LEU A N 1
ATOM 680 C CA . LEU A 1 81 ? -1.359 8.095 5.548 1.00 73.94 81 LEU A CA 1
ATOM 681 C C . LEU A 1 81 ? -0.600 8.230 6.875 1.00 73.94 81 LEU A C 1
ATOM 683 O O . LEU A 1 81 ? 0.368 8.988 6.955 1.00 73.94 81 LEU A O 1
ATOM 687 N N . ALA A 1 82 ? -1.036 7.481 7.891 1.00 61.12 82 ALA A N 1
ATOM 688 C CA . ALA A 1 82 ? -0.460 7.479 9.240 1.00 61.12 82 ALA A CA 1
ATOM 689 C C . ALA A 1 82 ? 0.425 6.256 9.514 1.00 61.12 82 ALA A C 1
ATOM 691 O O . ALA A 1 82 ? 0.040 5.126 9.117 1.00 61.12 82 ALA A O 1
#

Secondary structure (DSSP, 8-state):
-BTTB-------PPPTTGGGS-HHHHHHHHHHHHHHHTHHHHTTS-B----S-HHHHTTTT-S---HHHHHHHHHHHTS-B-

Radius of gyration: 13.19 Å; Cα contacts (8 Å, |Δi|>4): 39; chains: 1; bounding box: 31×23×34 Å

InterPro domains:
  IPR041373 Reverse transcriptase, RNase H-like domain [PF17917] (4-79)
  IPR043502 DNA/RNA polymerase superfamily [SSF56672] (1-81)

pLDDT: mean 80.78, std 7.27, range [61.12, 90.62]